Protein AF-A0A243QFE1-F1 (afdb_monomer)

Foldseek 3Di:
DVVQVVQLVLVCVLCVVLQWHWDCPDRQWIWIDHPHDIAIEGRAEDDPPPDDLVVLQVSQVVQQVVCVVVVHQAYEYEYQDPDHDPVSVVVCVVCVQHYDYDYNVNSVVSVVDDDNCCVVTVRD

Solvent-accessible surface area (backbone atoms only — not comparable to full-atom values): 6846 Å² total; per-residue (Å²): 110,68,71,49,52,55,48,43,50,52,52,44,50,53,40,43,76,72,63,28,50,69,43,81,77,48,94,49,30,31,43,33,36,45,99,90,47,76,48,42,36,31,51,44,70,76,59,81,90,79,72,50,57,65,48,49,36,48,54,54,55,50,40,46,52,52,18,56,78,69,72,38,79,18,22,35,35,40,30,66,42,86,70,75,34,72,70,28,48,54,52,42,71,78,36,47,66,30,37,40,79,43,36,34,67,54,48,53,41,52,76,66,68,79,65,70,65,58,72,61,53,77,58,42

Organism: NCBI:txid487165

Secondary structure (DSSP, 8-state):
-HHHHHHHHHHHHHHHHTT-EEEEEETTEEEEEETTEEEEEEEE---SSS--HHHHHHHHHHHHHHHHHTT-S-EEEEE--SS--HHHHHHHHHSTTTEEEE-HHHHHHHHTT---HHHHHTT-

Nearest PDB structures (foldseek):
  8apo-assembly1_Bk  TM=4.597E-01  e=4.494E-02  Polytomella magna
  6wxx-assembly2_C  TM=5.545E-01  e=1.387E-01  Treponema succinifaciens DSM 2489
  4ktw-assembly1_B  TM=3.925E-01  e=2.877E-01  Ceduovirus bIL67
  4s02-assembly1_A-2  TM=4.123E-01  e=6.812E-01  Pyrococcus abyssi GE5
  6ojm-assembly1_B  TM=3.017E-01  e=9.490E-01  Elizabethkingia anophelis NUHP1

pLDDT: mean 80.05, std 13.61, range [42.78, 93.81]

Mean predicted aligned error: 6.74 Å

Structure (mmCIF, N/CA/C/O backbone):
data_AF-A0A243QFE1-F1
#
_entry.id   AF-A0A243QFE1-F1
#
loop_
_atom_site.group_PDB
_atom_site.id
_atom_site.type_symbol
_atom_site.label_atom_id
_atom_site.label_alt_id
_atom_site.label_comp_id
_atom_site.label_asym_id
_atom_site.label_entity_id
_atom_site.label_seq_id
_atom_site.pdbx_PDB_ins_code
_atom_site.Cartn_x
_atom_site.Cartn_y
_atom_site.Cartn_z
_atom_site.occupancy
_atom_site.B_iso_or_equiv
_atom_site.auth_seq_id
_atom_site.auth_comp_id
_atom_site.auth_asym_id
_atom_site.auth_atom_id
_atom_site.pdbx_PDB_model_num
ATOM 1 N N . GLN A 1 1 ? 2.529 12.215 -12.799 1.00 59.44 1 GLN A N 1
ATOM 2 C CA . GLN A 1 1 ? 1.768 12.858 -11.702 1.00 59.44 1 GLN A CA 1
ATOM 3 C C . GLN A 1 1 ? 0.272 12.567 -11.815 1.00 59.44 1 GLN A C 1
ATOM 5 O O . GLN A 1 1 ? -0.264 12.067 -10.839 1.00 59.44 1 GLN A O 1
ATOM 10 N N . ALA A 1 2 ? -0.367 12.753 -12.980 1.00 72.62 2 ALA A N 1
ATOM 11 C CA . ALA A 1 2 ? -1.776 12.376 -13.193 1.00 72.62 2 ALA A CA 1
ATOM 12 C C . ALA A 1 2 ? -2.083 10.897 -12.858 1.00 72.62 2 ALA A C 1
ATOM 14 O O . ALA A 1 2 ? -2.940 10.630 -12.030 1.00 72.62 2 ALA A O 1
ATOM 15 N N . GLU A 1 3 ? -1.294 9.942 -13.366 1.00 80.25 3 GLU A N 1
ATOM 16 C CA . GLU A 1 3 ? -1.528 8.506 -13.098 1.00 80.25 3 GLU A CA 1
ATOM 17 C C . GLU A 1 3 ? -1.375 8.092 -11.621 1.00 80.25 3 GLU A C 1
ATOM 19 O O . GLU A 1 3 ? -1.984 7.122 -11.176 1.00 80.25 3 GLU A O 1
ATOM 24 N N . GLN A 1 4 ? -0.532 8.779 -10.841 1.00 85.19 4 GLN A N 1
ATOM 25 C CA . GLN A 1 4 ? -0.424 8.500 -9.402 1.00 85.19 4 GLN A CA 1
ATOM 26 C C . GLN A 1 4 ? -1.674 8.994 -8.678 1.00 85.19 4 GLN A C 1
ATOM 28 O O . GLN A 1 4 ? -2.187 8.290 -7.821 1.00 85.19 4 GLN A O 1
ATOM 33 N N . HIS A 1 5 ? -2.167 10.174 -9.050 1.00 84.25 5 HIS A N 1
ATOM 34 C CA . HIS A 1 5 ? -3.377 10.741 -8.474 1.00 84.25 5 HIS A CA 1
ATOM 35 C C . HIS A 1 5 ? -4.605 9.867 -8.765 1.00 84.25 5 HIS A C 1
ATOM 37 O O . HIS A 1 5 ? -5.346 9.538 -7.848 1.00 84.25 5 HIS A O 1
ATOM 43 N N . GLU A 1 6 ? -4.756 9.397 -10.007 1.00 84.62 6 GLU A N 1
ATOM 44 C CA . GLU A 1 6 ? -5.820 8.456 -10.385 1.00 84.62 6 GLU A CA 1
ATOM 45 C C . GLU A 1 6 ? -5.736 7.138 -9.602 1.00 84.62 6 GLU A C 1
ATOM 47 O O . GLU A 1 6 ? -6.756 6.584 -9.191 1.00 84.62 6 GLU A O 1
ATOM 52 N N . PHE A 1 7 ? -4.520 6.636 -9.362 1.00 85.31 7 PHE A N 1
ATOM 53 C CA . PHE A 1 7 ? -4.314 5.441 -8.547 1.00 85.31 7 PHE A CA 1
ATOM 54 C C . PHE A 1 7 ? -4.698 5.674 -7.08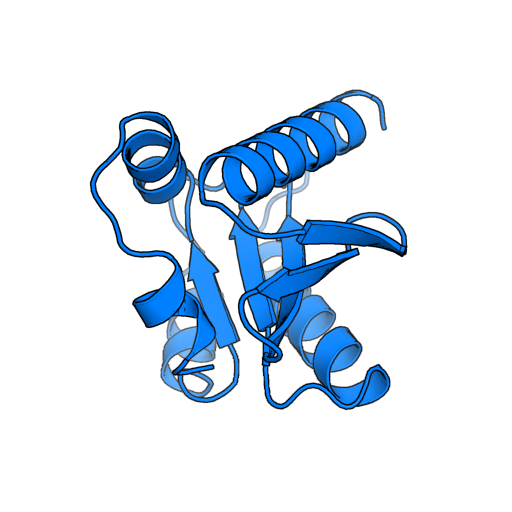0 1.00 85.31 7 PHE A C 1
ATOM 56 O O . PHE A 1 7 ? -5.409 4.851 -6.507 1.00 85.31 7 PHE A O 1
ATOM 63 N N . ASP A 1 8 ? -4.276 6.795 -6.490 1.00 87.31 8 ASP A N 1
ATOM 64 C CA . ASP A 1 8 ? -4.626 7.174 -5.116 1.00 87.31 8 ASP A CA 1
ATOM 65 C C . ASP A 1 8 ? -6.149 7.297 -4.955 1.00 87.31 8 ASP A C 1
ATOM 67 O O . ASP A 1 8 ? -6.718 6.799 -3.981 1.00 87.31 8 ASP A O 1
ATOM 71 N N . ASP A 1 9 ? -6.827 7.893 -5.939 1.00 86.00 9 ASP A N 1
ATOM 72 C CA . ASP A 1 9 ? -8.283 8.016 -5.958 1.00 86.00 9 ASP A CA 1
ATOM 73 C C . ASP A 1 9 ? -8.991 6.669 -6.087 1.00 86.00 9 ASP A C 1
ATOM 75 O O . ASP A 1 9 ? -9.947 6.418 -5.352 1.00 86.00 9 ASP A O 1
ATOM 79 N N . ALA A 1 10 ? -8.513 5.776 -6.956 1.00 83.75 10 ALA A N 1
ATOM 80 C CA . ALA A 1 10 ? -9.071 4.433 -7.085 1.00 83.75 10 ALA A CA 1
ATOM 81 C C . ALA A 1 10 ? -8.933 3.634 -5.777 1.00 83.75 10 ALA A C 1
ATOM 83 O O . ALA A 1 10 ? -9.881 2.977 -5.340 1.00 83.75 10 ALA A O 1
ATOM 84 N N . VAL A 1 11 ? -7.774 3.727 -5.115 1.00 85.81 11 VAL A N 1
ATOM 85 C CA . VAL A 1 11 ? -7.541 3.095 -3.810 1.00 85.81 11 VAL A CA 1
ATOM 86 C C . VAL A 1 11 ? -8.457 3.695 -2.744 1.00 85.81 11 VAL A C 1
ATOM 88 O O . VAL A 1 11 ? -9.120 2.958 -2.013 1.00 85.81 11 VAL A O 1
ATOM 91 N N . ARG A 1 12 ? -8.553 5.027 -2.681 1.00 87.00 12 ARG A N 1
ATOM 92 C CA . ARG A 1 12 ? -9.437 5.736 -1.749 1.00 87.00 12 ARG A CA 1
ATOM 93 C C . ARG A 1 12 ? -10.897 5.332 -1.937 1.00 87.00 12 ARG A C 1
ATOM 95 O O . ARG A 1 12 ? -11.574 5.042 -0.954 1.00 87.00 12 ARG A O 1
ATOM 102 N N . GLN A 1 13 ? -11.373 5.265 -3.178 1.00 84.88 13 GLN A N 1
ATOM 103 C CA . GLN A 1 13 ? -12.727 4.809 -3.484 1.00 84.88 13 GLN A CA 1
ATOM 104 C C . GLN A 1 13 ? -12.936 3.362 -3.032 1.00 84.88 13 GLN A C 1
ATOM 106 O O . GLN A 1 13 ? -13.941 3.083 -2.383 1.00 84.88 13 GLN A O 1
ATOM 111 N N . ALA A 1 14 ? -12.001 2.447 -3.301 1.00 80.19 14 ALA A N 1
ATOM 112 C CA . ALA A 1 14 ? -12.116 1.054 -2.862 1.00 80.19 14 ALA A CA 1
ATOM 113 C C . ALA A 1 14 ? -12.205 0.926 -1.326 1.00 80.19 14 ALA A C 1
ATOM 115 O O . ALA A 1 14 ? -13.028 0.167 -0.806 1.00 80.19 14 ALA A O 1
ATOM 116 N N . LEU A 1 15 ? -11.412 1.716 -0.594 1.00 81.38 15 LEU A N 1
ATOM 117 C CA 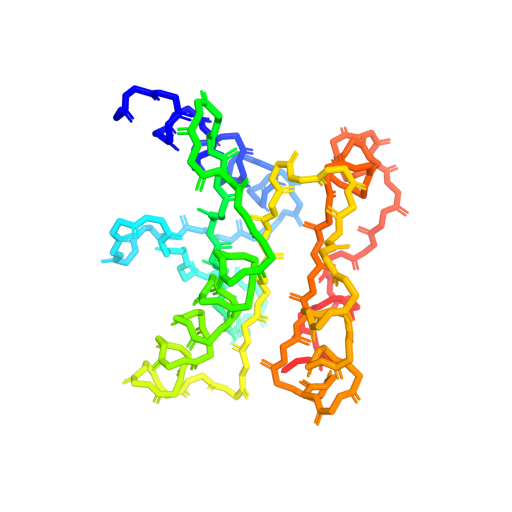. LEU A 1 15 ? -11.456 1.785 0.870 1.00 81.38 15 LEU A CA 1
ATOM 118 C C . LEU A 1 15 ? -12.813 2.302 1.373 1.00 81.38 15 LEU A C 1
ATOM 120 O O . LEU A 1 15 ? -13.414 1.688 2.256 1.00 81.38 15 LEU A O 1
ATOM 124 N N . GLN A 1 16 ? -13.333 3.371 0.766 1.00 84.56 16 GLN A N 1
ATOM 125 C CA . GLN A 1 16 ? -14.639 3.946 1.105 1.00 84.56 16 GLN A CA 1
ATOM 126 C C . GLN A 1 16 ? -15.795 2.977 0.854 1.00 84.56 16 GLN A C 1
ATOM 128 O O . GLN A 1 16 ? -16.639 2.791 1.730 1.00 84.56 16 GLN A O 1
ATOM 133 N N . HIS A 1 17 ? -15.801 2.292 -0.292 1.00 80.25 17 HIS A N 1
ATOM 134 C CA . HIS A 1 17 ? -16.789 1.248 -0.588 1.00 80.25 17 HIS A CA 1
ATOM 135 C C . HIS A 1 17 ? -16.722 0.090 0.417 1.00 80.25 17 HIS A C 1
ATOM 137 O O . HIS A 1 17 ? -17.744 -0.506 0.745 1.00 80.25 17 HIS A O 1
ATOM 143 N N . SER A 1 18 ? -15.536 -0.190 0.959 1.00 74.69 18 SER A N 1
ATOM 144 C CA . SER A 1 18 ? -15.322 -1.216 1.986 1.00 74.69 18 SER A CA 1
ATOM 145 C C . SER A 1 18 ? -15.699 -0.756 3.403 1.00 74.69 18 SER A C 1
ATOM 147 O O . SER A 1 18 ? -15.504 -1.508 4.363 1.00 74.69 18 SER A O 1
ATOM 149 N N . GLY A 1 19 ? -16.234 0.462 3.555 1.00 78.62 19 GLY A N 1
ATOM 150 C CA . GLY A 1 19 ? -16.685 1.031 4.825 1.00 78.62 19 GLY A CA 1
ATOM 151 C C . GLY A 1 19 ? -15.589 1.704 5.654 1.00 78.62 19 GLY A C 1
ATOM 152 O O . GLY A 1 19 ? -15.797 1.932 6.845 1.00 78.62 19 GLY A O 1
ATOM 153 N N . PHE A 1 20 ? -14.430 2.002 5.061 1.00 84.44 20 PHE A N 1
ATOM 154 C CA . PHE A 1 20 ? -13.390 2.809 5.702 1.00 84.44 20 PHE A CA 1
ATOM 155 C C . PHE A 1 20 ? -13.592 4.285 5.379 1.00 84.44 20 PHE A C 1
ATOM 157 O O . PHE A 1 20 ? -13.872 4.660 4.243 1.00 84.44 20 PHE A O 1
ATOM 164 N N . GLN A 1 21 ? -13.382 5.150 6.361 1.00 89.56 21 GLN A N 1
ATOM 165 C CA . GLN A 1 21 ? -13.076 6.542 6.069 1.00 89.56 21 GLN A CA 1
ATOM 166 C C . GLN A 1 21 ? -11.604 6.611 5.664 1.00 89.56 21 GLN A C 1
ATOM 168 O O . GLN A 1 21 ? -10.770 5.969 6.290 1.00 89.56 21 GLN A O 1
ATOM 173 N N . ALA A 1 22 ? -11.286 7.343 4.600 1.00 90.19 22 ALA A N 1
ATOM 174 C CA . ALA A 1 22 ? -9.927 7.466 4.084 1.00 90.19 22 ALA A CA 1
ATOM 175 C C . ALA A 1 22 ? -9.620 8.940 3.810 1.00 90.19 22 ALA A C 1
ATOM 177 O O . ALA A 1 22 ? -10.306 9.580 3.007 1.00 90.19 22 ALA A O 1
ATOM 178 N N . ILE A 1 23 ? -8.602 9.468 4.488 1.00 91.81 23 ILE A N 1
ATOM 179 C CA . ILE A 1 23 ? -8.175 10.866 4.420 1.00 91.81 23 ILE A CA 1
ATOM 180 C C . ILE A 1 23 ? -6.745 10.903 3.887 1.00 91.81 23 ILE A C 1
ATOM 182 O O . ILE A 1 23 ? -5.868 10.192 4.370 1.00 91.81 23 ILE A O 1
ATOM 186 N N . LEU A 1 24 ? -6.504 11.744 2.884 1.00 90.44 24 LEU A N 1
ATOM 187 C CA . LEU A 1 24 ? -5.163 11.970 2.357 1.00 90.44 24 LEU A CA 1
ATOM 188 C C . LEU A 1 24 ? -4.346 12.779 3.375 1.00 90.44 24 LEU A C 1
ATOM 190 O O . LEU A 1 24 ? -4.671 13.934 3.644 1.00 90.44 24 LEU A O 1
ATOM 194 N N . ARG A 1 25 ? -3.307 12.159 3.941 1.00 87.75 25 ARG A N 1
ATOM 195 C CA . ARG A 1 25 ? -2.359 12.779 4.885 1.00 87.75 25 ARG A CA 1
ATOM 196 C C . ARG A 1 25 ? -1.249 13.508 4.144 1.00 87.75 25 ARG A C 1
ATOM 198 O O . ARG A 1 25 ? -0.963 14.671 4.401 1.00 87.75 25 ARG A O 1
ATOM 205 N N . GLU A 1 26 ? -0.637 12.785 3.219 1.00 86.31 26 GLU A N 1
ATOM 206 C CA . GLU A 1 26 ? 0.517 13.190 2.428 1.00 86.31 26 GLU A CA 1
ATOM 207 C C . GLU A 1 26 ? 0.360 12.617 1.017 1.00 86.31 26 GLU A C 1
ATOM 209 O O . GLU A 1 26 ? -0.470 11.725 0.806 1.00 86.31 26 GLU A O 1
ATOM 214 N N . PRO A 1 27 ? 1.143 13.076 0.026 1.00 86.94 27 PRO A N 1
ATOM 215 C CA . PRO A 1 27 ? 1.139 12.450 -1.287 1.00 86.94 27 PRO A CA 1
ATOM 216 C C . PRO A 1 27 ? 1.327 10.933 -1.164 1.00 86.94 27 PRO A C 1
ATOM 218 O O . PRO A 1 27 ? 2.329 10.478 -0.614 1.00 86.94 27 PRO A O 1
ATOM 221 N N . ARG A 1 28 ? 0.389 10.156 -1.725 1.00 89.69 28 ARG A N 1
ATOM 222 C CA . ARG A 1 28 ? 0.371 8.680 -1.705 1.00 89.69 28 ARG A CA 1
ATOM 223 C C . ARG A 1 28 ? 0.086 8.040 -0.339 1.00 89.69 28 ARG A C 1
ATOM 225 O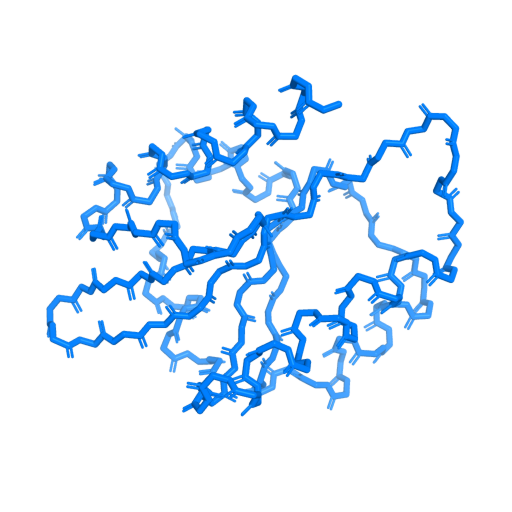 O . ARG A 1 28 ? 0.111 6.816 -0.252 1.00 89.69 28 ARG A O 1
ATOM 232 N N . VAL A 1 29 ? -0.174 8.812 0.715 1.00 92.88 29 VAL A N 1
ATOM 233 C CA . VAL A 1 29 ? -0.412 8.291 2.070 1.00 92.88 29 VAL A CA 1
ATOM 234 C C . VAL A 1 29 ? -1.842 8.589 2.492 1.00 92.88 29 VAL A C 1
ATOM 236 O O . VAL A 1 29 ? -2.235 9.749 2.634 1.00 92.88 29 VAL A O 1
ATOM 239 N N . LEU A 1 30 ? -2.613 7.533 2.725 1.00 92.50 30 LEU A N 1
ATOM 240 C CA . LEU A 1 30 ? -3.966 7.623 3.252 1.00 92.50 30 LEU A CA 1
ATOM 241 C C . LEU A 1 30 ? -3.961 7.169 4.711 1.00 92.50 30 LEU A C 1
ATOM 243 O O . LEU A 1 30 ? -3.530 6.060 5.020 1.00 92.50 30 LEU A O 1
ATOM 247 N N . GLU A 1 31 ? -4.478 8.010 5.596 1.00 92.69 31 GLU A N 1
ATOM 248 C CA . GLU A 1 31 ? -4.922 7.563 6.911 1.00 92.69 31 GLU A CA 1
ATOM 249 C C . GLU A 1 31 ? -6.332 7.006 6.757 1.00 92.69 31 GLU A C 1
ATOM 251 O O . GLU A 1 31 ? -7.217 7.662 6.197 1.00 92.69 31 GLU A O 1
ATOM 256 N N . VAL A 1 32 ? -6.531 5.779 7.221 1.00 89.94 32 VAL A N 1
ATOM 257 C CA . VAL A 1 32 ? -7.823 5.107 7.165 1.00 89.94 32 VAL A CA 1
ATOM 258 C C . VAL A 1 32 ? -8.358 4.893 8.563 1.00 89.94 32 VAL A C 1
ATOM 260 O O . VAL A 1 32 ? -7.598 4.619 9.488 1.00 89.94 32 VAL A O 1
ATOM 263 N N . SER A 1 33 ? -9.671 4.985 8.720 1.00 88.00 33 SER A N 1
ATOM 264 C CA . SER A 1 33 ? -10.333 4.662 9.973 1.00 88.00 33 SER A CA 1
ATOM 265 C C . SER A 1 33 ? -11.618 3.881 9.748 1.00 88.00 33 SER A C 1
ATOM 267 O O . SER A 1 33 ? -12.332 4.064 8.756 1.00 88.00 33 SER A O 1
ATOM 269 N N . ARG A 1 34 ? -11.916 2.966 10.667 1.00 81.75 34 ARG A N 1
ATOM 270 C CA . ARG A 1 34 ? -13.165 2.202 10.680 1.00 81.75 34 ARG A CA 1
ATOM 271 C C . ARG A 1 34 ? -13.446 1.727 12.091 1.00 81.75 34 ARG A C 1
ATOM 273 O O . ARG A 1 34 ? -12.571 1.183 12.746 1.00 81.75 34 ARG A O 1
ATOM 280 N N . SER A 1 35 ? -14.680 1.914 12.552 1.00 82.81 35 SER A N 1
ATOM 281 C CA . SER A 1 35 ? -15.128 1.399 13.855 1.00 82.81 35 SER A CA 1
ATOM 282 C C . SER A 1 35 ? -14.244 1.814 15.048 1.00 82.81 35 SER A C 1
ATOM 284 O O . SER A 1 35 ? -14.170 1.086 16.031 1.00 82.81 35 SER A O 1
ATOM 286 N N . GLY A 1 36 ? -13.598 2.985 14.975 1.00 79.62 36 GLY A N 1
ATOM 287 C CA . GLY A 1 36 ? -12.721 3.514 16.028 1.00 79.62 36 GLY A CA 1
ATOM 288 C C . GLY A 1 36 ? -11.248 3.107 15.917 1.00 79.62 36 GLY A C 1
ATOM 289 O O . GLY A 1 36 ? -10.431 3.644 16.656 1.00 79.62 36 GLY A O 1
ATOM 290 N N . GLU A 1 37 ? -10.897 2.222 14.984 1.00 81.06 37 GLU A N 1
ATOM 291 C CA . GLU A 1 37 ? -9.512 1.852 14.684 1.00 81.06 37 GLU A CA 1
ATOM 292 C C . GLU A 1 37 ? -8.968 2.733 13.556 1.00 81.06 37 GLU A C 1
ATOM 294 O O . GLU A 1 37 ? -9.703 3.072 12.621 1.00 81.06 37 GLU A O 1
ATOM 299 N N . THR A 1 38 ? -7.688 3.100 13.639 1.00 86.81 38 THR A N 1
ATOM 300 C CA . THR A 1 38 ? -6.969 3.858 12.610 1.00 86.81 38 THR A CA 1
ATOM 301 C C . THR A 1 38 ? -5.805 3.044 12.057 1.00 86.81 38 THR A C 1
ATOM 303 O O . THR A 1 38 ? -5.221 2.213 12.748 1.00 86.81 38 THR A O 1
ATOM 306 N N . GLY A 1 39 ? -5.464 3.279 10.795 1.00 88.38 39 GLY A N 1
ATOM 307 C CA . GLY A 1 39 ? -4.355 2.616 10.122 1.00 88.38 39 GLY A CA 1
ATOM 308 C C . GLY A 1 39 ? -3.789 3.466 8.996 1.00 88.38 39 GLY A C 1
ATOM 309 O O . GLY A 1 39 ? -4.376 4.477 8.600 1.00 88.38 39 GLY A O 1
ATOM 310 N N . LEU A 1 40 ? -2.646 3.037 8.466 1.00 92.06 40 LEU A N 1
ATOM 311 C CA . LEU A 1 40 ? -1.951 3.735 7.392 1.00 92.06 40 LEU A CA 1
ATOM 312 C C . LEU A 1 40 ? -1.934 2.900 6.113 1.00 92.06 40 LEU A C 1
ATOM 314 O O . LEU A 1 40 ? -1.627 1.707 6.132 1.00 92.06 40 LEU A O 1
ATOM 318 N N . VAL A 1 41 ? -2.219 3.550 4.987 1.00 91.69 41 VAL A N 1
ATOM 319 C CA . VAL A 1 41 ? -2.155 2.953 3.652 1.00 91.69 41 VAL A CA 1
ATOM 320 C C . VAL A 1 41 ? -1.202 3.755 2.772 1.00 91.69 41 VAL A C 1
ATOM 322 O O . VAL A 1 41 ? -1.363 4.964 2.603 1.00 91.69 41 VAL A O 1
ATOM 325 N N . PHE A 1 42 ? -0.228 3.077 2.165 1.00 93.81 42 PHE A N 1
ATOM 326 C CA . PHE A 1 42 ? 0.722 3.667 1.223 1.00 93.81 42 PHE A CA 1
ATOM 327 C C . PHE A 1 42 ? 0.427 3.227 -0.217 1.00 93.81 42 PHE A C 1
ATOM 329 O O . PHE A 1 42 ? 0.513 2.045 -0.552 1.00 93.81 42 PHE A O 1
ATOM 336 N N . CYS A 1 43 ? 0.118 4.182 -1.093 1.00 91.50 43 CYS A N 1
ATOM 337 C CA . CYS A 1 43 ? -0.299 3.967 -2.478 1.00 91.50 43 CYS A CA 1
ATOM 338 C C . CYS A 1 43 ? 0.899 4.002 -3.446 1.00 91.50 43 CYS A C 1
ATOM 340 O O . CYS A 1 43 ? 1.307 5.033 -3.992 1.00 91.50 43 CYS A O 1
ATOM 342 N N . ALA A 1 44 ? 1.469 2.835 -3.717 1.00 90.31 44 ALA A N 1
ATOM 343 C CA . ALA A 1 44 ? 2.635 2.660 -4.569 1.00 90.31 44 ALA A CA 1
ATOM 344 C C . ALA A 1 44 ? 2.269 2.362 -6.038 1.00 90.31 44 ALA A C 1
ATOM 346 O O . ALA A 1 44 ? 2.370 1.216 -6.491 1.00 90.31 44 ALA A O 1
ATOM 347 N N . ASN A 1 45 ? 1.914 3.395 -6.815 1.00 87.62 45 ASN A N 1
ATOM 348 C CA . ASN A 1 45 ? 1.900 3.297 -8.281 1.00 87.62 45 ASN A CA 1
ATOM 349 C C . ASN A 1 45 ? 3.343 3.368 -8.816 1.00 87.62 45 ASN A C 1
ATOM 351 O O . ASN A 1 45 ? 3.955 4.436 -8.885 1.00 87.62 45 ASN A O 1
ATOM 355 N N . VAL A 1 46 ? 3.927 2.216 -9.132 1.00 83.00 46 VAL A N 1
ATOM 356 C CA . VAL A 1 46 ? 5.287 2.094 -9.663 1.00 83.00 46 VAL A CA 1
ATOM 357 C C . VAL A 1 46 ? 5.226 2.122 -11.191 1.00 83.00 46 VAL A C 1
ATOM 359 O O . VAL A 1 46 ? 4.670 1.216 -11.817 1.00 83.00 46 VAL A O 1
ATOM 362 N N . GLN A 1 47 ? 5.795 3.166 -11.795 1.00 78.38 47 GLN A N 1
ATOM 363 C CA . GLN A 1 47 ? 5.816 3.360 -13.248 1.00 78.38 47 GLN A CA 1
ATOM 364 C C . GLN A 1 47 ? 7.043 2.720 -13.918 1.00 78.38 47 GLN A C 1
ATOM 366 O O . GLN A 1 47 ? 8.077 2.477 -13.291 1.00 78.38 47 GLN A O 1
ATOM 371 N N . ARG A 1 48 ? 6.929 2.461 -15.227 1.00 71.38 48 ARG A N 1
ATOM 372 C CA . ARG A 1 48 ? 8.059 2.154 -16.120 1.00 71.38 48 ARG A CA 1
ATOM 373 C C . ARG A 1 48 ? 8.217 3.290 -17.145 1.00 71.38 48 ARG A C 1
ATOM 375 O O . ARG A 1 48 ? 7.190 3.803 -17.580 1.00 71.38 48 ARG A O 1
ATOM 382 N N . PRO A 1 49 ? 9.444 3.623 -17.596 1.00 56.22 49 PRO A N 1
ATOM 383 C CA . PRO A 1 49 ? 10.739 3.064 -17.185 1.00 56.22 49 PRO A CA 1
ATOM 384 C C . PRO A 1 49 ? 11.173 3.584 -15.801 1.00 56.22 49 PRO A C 1
ATOM 386 O O . PRO A 1 49 ? 10.841 4.704 -15.436 1.00 56.22 49 PRO A O 1
ATOM 389 N N . GLY A 1 50 ? 11.886 2.768 -15.014 1.00 63.59 50 GLY A N 1
ATOM 390 C CA . GLY A 1 50 ? 12.341 3.153 -13.663 1.00 63.59 50 GLY A CA 1
ATOM 391 C C . GLY A 1 50 ? 12.075 2.130 -12.557 1.00 63.59 50 GLY A C 1
ATOM 392 O O . GLY A 1 50 ? 12.489 2.334 -11.421 1.00 63.59 50 GLY A O 1
ATOM 393 N N . ARG A 1 51 ? 11.415 1.012 -12.877 1.00 77.31 51 ARG A N 1
ATOM 394 C CA . ARG A 1 51 ? 11.310 -0.125 -11.963 1.00 77.31 51 ARG A CA 1
ATOM 395 C C . ARG A 1 51 ? 12.553 -1.008 -12.061 1.00 77.31 51 ARG A C 1
ATOM 397 O O . ARG A 1 51 ? 12.773 -1.638 -13.093 1.00 77.31 51 ARG A O 1
ATOM 404 N N . ASP A 1 52 ? 13.269 -1.120 -10.954 1.00 80.94 52 ASP A N 1
ATOM 405 C CA . ASP A 1 52 ? 14.304 -2.120 -10.697 1.00 80.94 52 ASP A CA 1
ATOM 406 C C . ASP A 1 52 ? 14.060 -2.806 -9.339 1.00 80.94 52 ASP A C 1
ATOM 408 O O . ASP A 1 52 ? 13.124 -2.467 -8.608 1.00 80.94 52 ASP A O 1
ATOM 412 N N . GLU A 1 53 ? 14.884 -3.798 -8.995 1.00 80.94 53 GLU A N 1
ATOM 413 C CA . GLU A 1 53 ? 14.728 -4.528 -7.732 1.00 80.94 53 GLU A CA 1
ATOM 414 C C . GLU A 1 53 ? 14.882 -3.623 -6.503 1.00 80.94 53 GLU A C 1
ATOM 416 O O . GLU A 1 53 ? 14.182 -3.823 -5.507 1.00 80.94 53 GLU A O 1
ATOM 421 N N . ALA A 1 54 ? 15.755 -2.614 -6.590 1.00 84.19 54 ALA A N 1
ATOM 422 C CA . ALA A 1 54 ? 16.007 -1.649 -5.526 1.00 84.19 54 ALA A CA 1
ATOM 423 C C . ALA A 1 54 ? 14.807 -0.719 -5.293 1.00 84.19 54 ALA A C 1
ATOM 425 O O . ALA A 1 54 ? 14.548 -0.303 -4.165 1.00 84.19 54 ALA A O 1
ATOM 426 N N . THR A 1 55 ? 14.051 -0.408 -6.343 1.00 85.31 55 THR A N 1
ATOM 427 C CA . THR A 1 55 ? 12.847 0.421 -6.280 1.00 85.31 55 THR A CA 1
ATOM 428 C C . THR A 1 55 ? 11.741 -0.272 -5.502 1.00 85.31 55 THR A C 1
ATOM 430 O O . THR A 1 55 ? 11.114 0.375 -4.664 1.00 85.31 55 THR A O 1
ATOM 433 N N . ASP A 1 56 ? 11.544 -1.574 -5.716 1.00 86.62 56 ASP A N 1
ATOM 434 C CA . ASP A 1 56 ? 10.549 -2.352 -4.976 1.00 86.62 56 ASP A CA 1
ATOM 435 C C . ASP A 1 56 ? 10.878 -2.345 -3.466 1.00 86.62 56 ASP A C 1
ATOM 437 O O . ASP A 1 56 ? 10.008 -2.053 -2.651 1.00 86.62 56 ASP A O 1
ATOM 441 N N . VAL A 1 57 ? 12.146 -2.556 -3.081 1.00 89.25 57 VAL A N 1
ATOM 442 C CA . VAL A 1 57 ? 12.582 -2.500 -1.667 1.00 89.25 57 VAL A CA 1
ATOM 443 C C . VAL A 1 57 ? 12.440 -1.091 -1.088 1.00 89.25 57 VAL A C 1
ATOM 445 O O . VAL A 1 57 ? 11.947 -0.916 0.025 1.00 89.25 57 VAL A O 1
ATOM 448 N N . ARG A 1 58 ? 12.842 -0.064 -1.846 1.00 90.12 58 ARG A N 1
ATOM 449 C CA . ARG A 1 58 ? 12.755 1.337 -1.414 1.00 90.12 58 ARG A CA 1
ATOM 450 C C . ARG A 1 58 ? 11.314 1.750 -1.132 1.00 90.12 58 ARG A C 1
ATOM 452 O O . ARG A 1 58 ? 11.085 2.447 -0.154 1.00 90.12 58 ARG A O 1
ATOM 459 N N . VAL A 1 59 ? 10.356 1.302 -1.944 1.00 90.19 59 VAL A N 1
ATOM 460 C CA . VAL A 1 59 ? 8.923 1.534 -1.709 1.00 90.19 59 VAL A CA 1
ATOM 461 C C . VAL A 1 59 ? 8.492 0.994 -0.344 1.00 90.19 59 VAL A C 1
ATOM 463 O O . VAL A 1 59 ? 7.847 1.720 0.410 1.00 90.19 59 VAL A O 1
ATOM 466 N N . LEU A 1 60 ? 8.882 -0.238 -0.008 1.00 91.56 60 LEU A N 1
ATOM 467 C CA . LEU A 1 60 ? 8.526 -0.860 1.271 1.00 91.56 60 LEU A CA 1
ATOM 468 C C . LEU A 1 60 ? 9.172 -0.129 2.455 1.00 91.56 60 LEU A C 1
ATOM 470 O O . LEU A 1 60 ? 8.488 0.210 3.416 1.00 91.56 60 LEU A O 1
ATOM 474 N N . LEU A 1 61 ? 10.463 0.198 2.353 1.00 92.56 61 LEU A N 1
ATOM 475 C CA . LEU A 1 61 ? 11.177 0.959 3.384 1.00 92.56 61 LEU A CA 1
ATOM 476 C C . LEU A 1 61 ? 10.584 2.354 3.599 1.00 92.56 61 LEU A C 1
ATOM 478 O O . LEU A 1 61 ? 10.490 2.816 4.733 1.00 92.56 61 LEU A O 1
ATOM 482 N N . THR A 1 62 ? 10.194 3.040 2.523 1.00 92.94 62 THR A N 1
ATOM 483 C CA . THR A 1 62 ? 9.535 4.345 2.621 1.00 92.94 62 THR A CA 1
ATOM 484 C C . THR A 1 62 ? 8.200 4.227 3.345 1.00 92.94 62 THR A C 1
ATOM 486 O O . THR A 1 62 ? 7.948 5.022 4.244 1.00 92.94 62 THR A O 1
ATOM 489 N N . ALA A 1 63 ? 7.376 3.236 2.999 1.00 92.06 63 ALA A N 1
ATOM 490 C CA . ALA A 1 63 ? 6.098 3.025 3.668 1.00 92.06 63 ALA A CA 1
ATOM 491 C C . ALA A 1 63 ? 6.284 2.765 5.170 1.00 92.06 63 ALA A C 1
ATOM 493 O O . ALA A 1 63 ? 5.607 3.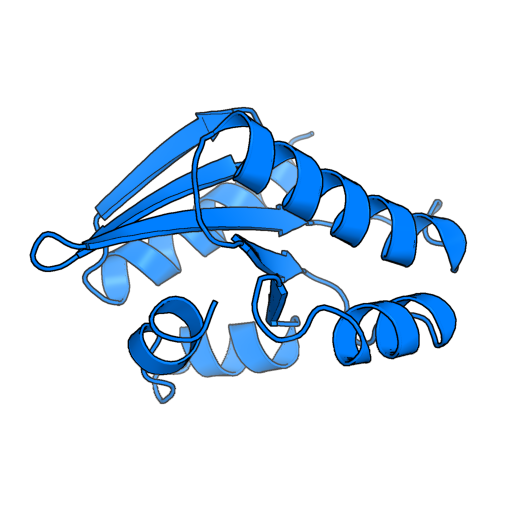393 5.981 1.00 92.06 63 ALA A O 1
ATOM 494 N N . LEU A 1 64 ? 7.236 1.899 5.538 1.00 91.69 64 LEU A N 1
ATOM 495 C CA . LEU A 1 64 ? 7.515 1.572 6.938 1.00 91.69 64 LEU A CA 1
ATOM 496 C C . LEU A 1 64 ? 7.945 2.811 7.736 1.00 91.69 64 LEU A C 1
ATOM 498 O O . LEU A 1 64 ? 7.395 3.089 8.795 1.00 91.69 64 LEU A O 1
ATOM 502 N N . ARG A 1 65 ? 8.865 3.613 7.188 1.00 92.56 65 ARG A N 1
ATOM 503 C CA . ARG A 1 65 ? 9.326 4.853 7.835 1.00 92.56 65 ARG A CA 1
ATOM 504 C C . ARG A 1 65 ? 8.206 5.871 8.034 1.00 92.56 65 ARG A C 1
ATOM 506 O O . ARG A 1 65 ? 8.210 6.588 9.028 1.00 92.56 65 ARG A O 1
ATOM 513 N N . LEU A 1 66 ? 7.269 5.959 7.088 1.00 91.69 66 LEU A N 1
ATOM 514 C CA . LEU A 1 66 ? 6.105 6.841 7.208 1.00 91.69 66 LEU A CA 1
ATOM 515 C C . LEU A 1 66 ? 5.151 6.356 8.307 1.00 91.69 66 LEU A C 1
ATOM 517 O O . LEU A 1 66 ? 4.625 7.176 9.054 1.00 91.69 66 LEU A O 1
ATOM 521 N N . ALA A 1 67 ? 4.977 5.038 8.445 1.00 89.12 67 ALA A N 1
ATOM 522 C CA . ALA A 1 67 ? 4.215 4.440 9.540 1.00 89.12 67 ALA A CA 1
ATOM 523 C C . ALA A 1 67 ? 4.823 4.787 10.901 1.00 89.12 67 ALA A C 1
ATOM 525 O O . ALA A 1 67 ? 4.139 5.344 11.758 1.00 89.12 67 ALA A O 1
ATOM 526 N N . GLU A 1 68 ? 6.128 4.549 11.052 1.00 90.38 68 GLU A N 1
ATOM 527 C CA . GLU A 1 68 ? 6.880 4.836 12.276 1.00 90.38 68 GLU A CA 1
ATOM 528 C C . GLU A 1 68 ? 6.820 6.324 12.642 1.00 90.38 68 GLU A C 1
ATOM 530 O O . GLU A 1 68 ? 6.518 6.673 13.783 1.00 90.38 68 GLU A O 1
ATOM 535 N N . ALA A 1 69 ? 7.047 7.216 11.671 1.00 90.31 69 ALA A N 1
ATOM 536 C CA . ALA A 1 69 ? 6.985 8.661 11.886 1.00 90.31 69 ALA A CA 1
ATOM 537 C C . ALA A 1 69 ? 5.572 9.144 12.257 1.00 90.31 69 ALA A C 1
ATOM 539 O O . ALA A 1 69 ? 5.425 10.100 13.018 1.00 90.31 69 ALA A O 1
ATOM 540 N N . GLY A 1 70 ? 4.538 8.481 11.732 1.00 86.12 70 GLY A N 1
ATOM 541 C CA . GLY A 1 70 ? 3.138 8.750 12.050 1.00 86.12 70 GLY A CA 1
ATOM 542 C C . GLY A 1 70 ? 2.646 8.107 13.350 1.00 86.12 70 GLY A C 1
ATOM 543 O O . GLY A 1 70 ? 1.512 8.368 13.743 1.00 86.12 70 GLY A O 1
ATOM 544 N N . GLY A 1 71 ? 3.466 7.286 14.018 1.00 87.75 71 GLY A N 1
ATOM 545 C CA . GLY A 1 71 ? 3.081 6.558 15.230 1.00 87.75 71 GLY A CA 1
ATOM 546 C C . GLY A 1 71 ? 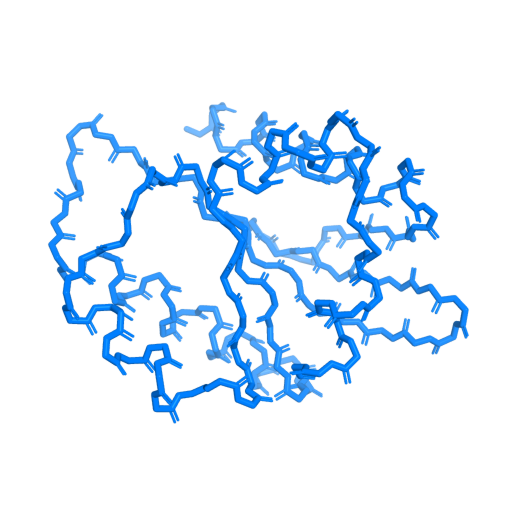2.130 5.382 14.980 1.00 87.75 71 GLY A C 1
ATOM 547 O O . GLY A 1 71 ? 1.408 4.983 15.893 1.00 87.75 71 GLY A O 1
ATOM 548 N N . PHE A 1 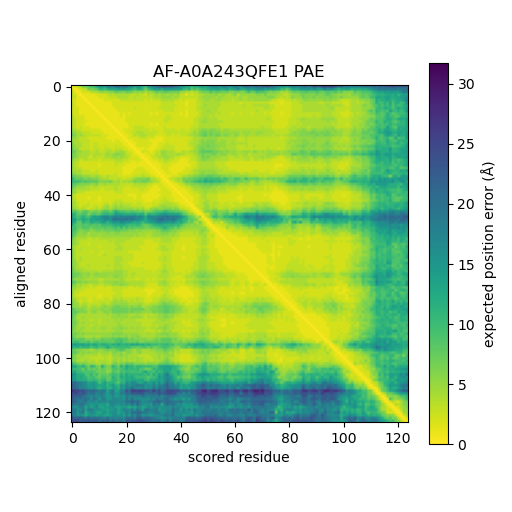72 ? 2.108 4.838 13.762 1.00 86.56 72 PHE A N 1
ATOM 549 C CA . PHE A 1 72 ? 1.323 3.655 13.418 1.00 86.56 72 PHE A CA 1
ATOM 550 C C . PHE A 1 72 ? 2.147 2.379 13.654 1.00 86.56 72 PHE A C 1
ATOM 552 O O . PHE A 1 72 ? 3.339 2.368 13.342 1.00 86.56 72 PHE A O 1
ATOM 559 N N . PRO A 1 73 ? 1.536 1.294 14.169 1.00 84.50 73 PRO A N 1
ATOM 560 C CA . PRO A 1 73 ? 2.232 0.021 14.394 1.00 84.50 73 PRO A CA 1
ATOM 561 C C . PRO A 1 73 ? 2.715 -0.630 13.088 1.00 84.50 73 PRO A C 1
ATOM 563 O O . PRO A 1 73 ? 3.722 -1.340 13.091 1.00 84.50 73 PRO A O 1
ATOM 566 N N . GLY A 1 74 ? 2.056 -0.301 11.974 1.00 88.31 74 GLY A N 1
ATOM 567 C CA . GLY A 1 74 ? 2.443 -0.743 10.650 1.00 88.31 74 GLY A CA 1
ATOM 568 C C . GLY A 1 74 ? 1.700 -0.042 9.522 1.00 88.31 74 GLY A C 1
ATOM 569 O O . GLY A 1 74 ? 1.002 0.959 9.712 1.00 88.31 74 GLY A O 1
ATOM 570 N N . VAL A 1 75 ? 1.896 -0.559 8.310 1.00 91.19 75 VAL A N 1
ATOM 571 C CA . VAL A 1 75 ? 1.377 0.022 7.070 1.00 91.19 75 VAL A CA 1
ATOM 572 C C . VAL A 1 75 ? 0.931 -1.036 6.075 1.00 91.19 75 VAL A C 1
ATOM 574 O O . VAL A 1 75 ? 1.603 -2.040 5.823 1.00 91.19 75 VAL A O 1
ATOM 577 N N . LEU A 1 76 ? -0.196 -0.748 5.434 1.00 90.62 76 LEU A N 1
ATOM 578 C CA . LEU A 1 76 ? -0.663 -1.471 4.269 1.00 90.62 76 LEU A CA 1
ATOM 579 C C . LEU A 1 76 ? -0.133 -0.798 2.999 1.00 90.62 76 LEU A C 1
ATOM 581 O O . LEU A 1 76 ? -0.567 0.286 2.614 1.00 90.62 76 LEU A O 1
ATOM 585 N N . VAL A 1 77 ? 0.789 -1.449 2.307 1.00 91.12 77 VAL A N 1
ATOM 586 C CA . VAL A 1 77 ? 1.260 -1.016 0.994 1.00 91.12 77 VAL A CA 1
ATOM 587 C C . VAL A 1 77 ? 0.311 -1.545 -0.070 1.00 91.12 77 VAL A C 1
ATOM 589 O O . VAL A 1 77 ? 0.129 -2.749 -0.209 1.00 91.12 77 VAL A O 1
ATOM 592 N N . ILE A 1 78 ? -0.258 -0.651 -0.867 1.00 90.00 78 ILE A N 1
ATOM 593 C CA . ILE A 1 78 ? -1.095 -0.994 -2.012 1.00 90.00 78 ILE A CA 1
ATOM 594 C C . ILE A 1 78 ? -0.340 -0.641 -3.283 1.00 90.00 78 ILE A C 1
ATOM 596 O O . ILE A 1 78 ? 0.014 0.517 -3.495 1.00 90.00 78 ILE A O 1
ATOM 600 N N . SER A 1 79 ? -0.089 -1.625 -4.145 1.00 88.38 79 SER A N 1
ATOM 601 C CA . SER A 1 79 ? 0.744 -1.422 -5.328 1.00 88.38 79 SER A CA 1
ATOM 602 C C . SER A 1 79 ? 0.120 -1.927 -6.623 1.00 88.38 79 SER A C 1
ATOM 604 O O . SER A 1 79 ? -0.506 -2.984 -6.679 1.00 88.38 79 SER A O 1
ATOM 606 N N . ASN A 1 80 ? 0.373 -1.192 -7.709 1.00 84.19 80 ASN A N 1
ATOM 607 C CA . ASN A 1 80 ? 0.030 -1.592 -9.077 1.00 84.19 80 ASN A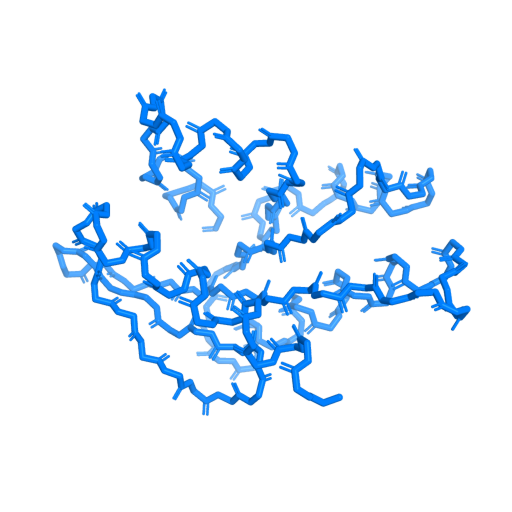 CA 1
ATOM 608 C C . ASN A 1 80 ? 0.928 -2.728 -9.621 1.00 84.19 80 ASN A C 1
ATOM 610 O O . ASN A 1 80 ? 0.729 -3.189 -10.752 1.00 84.19 80 ASN A O 1
ATOM 614 N N . LEU A 1 81 ? 1.930 -3.165 -8.853 1.00 81.56 81 LEU A N 1
ATOM 615 C CA . LEU A 1 81 ? 2.845 -4.225 -9.242 1.00 81.56 81 LEU A CA 1
ATOM 616 C C . LEU A 1 81 ? 2.127 -5.575 -9.352 1.00 81.56 81 LEU A C 1
ATOM 618 O O . LEU A 1 81 ? 1.302 -5.946 -8.521 1.00 81.56 81 LEU A O 1
ATOM 622 N N . LYS A 1 82 ? 2.486 -6.326 -10.398 1.00 75.75 82 LYS A N 1
ATOM 623 C CA . LYS A 1 82 ? 2.040 -7.710 -10.624 1.00 75.75 82 LYS A CA 1
ATOM 624 C C . LYS A 1 82 ? 2.772 -8.705 -9.712 1.00 75.75 82 LYS A C 1
ATOM 626 O O . LYS A 1 82 ? 2.152 -9.648 -9.250 1.00 75.75 82 LYS A O 1
ATOM 631 N N . TYR A 1 83 ? 4.061 -8.471 -9.473 1.00 81.19 83 TYR A N 1
ATOM 632 C CA . TYR A 1 83 ? 4.920 -9.211 -8.545 1.00 81.19 83 TYR A CA 1
ATOM 633 C C . TYR A 1 83 ? 5.949 -8.241 -7.972 1.00 81.19 83 TYR A C 1
ATOM 635 O O . TYR A 1 83 ? 6.336 -7.307 -8.683 1.00 81.19 83 TYR A O 1
ATOM 643 N N . VAL A 1 84 ? 6.442 -8.492 -6.762 1.00 85.50 84 VAL A N 1
ATOM 644 C CA . VAL A 1 84 ? 7.624 -7.813 -6.203 1.00 85.50 84 VAL A CA 1
ATOM 645 C C . VAL A 1 84 ? 8.917 -8.528 -6.575 1.00 85.50 84 VAL A C 1
ATOM 647 O O . VAL A 1 84 ? 8.912 -9.717 -6.896 1.00 85.50 84 VAL A O 1
ATOM 650 N N . SER A 1 85 ? 10.029 -7.797 -6.542 1.00 88.50 85 SER A N 1
ATOM 651 C CA . SER A 1 85 ? 11.369 -8.366 -6.657 1.00 88.50 85 SER A CA 1
ATOM 652 C C . SER A 1 85 ? 11.662 -9.364 -5.529 1.00 88.50 85 SER A C 1
ATOM 654 O O . SER A 1 85 ? 11.089 -9.297 -4.439 1.00 88.50 85 SER A O 1
ATOM 656 N N . ARG A 1 86 ? 12.594 -10.295 -5.768 1.00 89.00 86 ARG A N 1
ATOM 657 C CA . ARG A 1 86 ? 13.006 -11.286 -4.761 1.00 89.00 86 ARG A CA 1
ATOM 658 C C . ARG A 1 86 ? 13.582 -10.643 -3.487 1.00 89.00 86 ARG A C 1
ATOM 660 O O . ARG A 1 86 ? 13.239 -11.122 -2.408 1.00 89.00 86 ARG A O 1
ATOM 667 N N . PRO A 1 87 ? 14.406 -9.576 -3.559 1.00 89.88 87 PRO A N 1
ATOM 668 C CA . PRO A 1 87 ? 14.845 -8.862 -2.360 1.00 89.88 87 PRO A CA 1
ATOM 669 C C . PRO A 1 87 ? 13.687 -8.227 -1.580 1.00 89.88 87 PRO A C 1
ATOM 671 O O . PRO A 1 87 ? 13.644 -8.349 -0.361 1.00 89.88 87 PRO A O 1
ATOM 674 N N . ALA A 1 88 ? 12.720 -7.611 -2.268 1.00 89.31 88 ALA A N 1
ATOM 675 C CA . ALA A 1 88 ? 11.544 -7.026 -1.624 1.00 89.31 88 ALA A CA 1
ATOM 676 C C . ALA A 1 88 ? 10.655 -8.094 -0.971 1.00 89.31 88 ALA A C 1
ATOM 678 O O . ALA A 1 88 ? 10.128 -7.873 0.111 1.00 89.31 88 ALA A O 1
ATOM 679 N N . TYR A 1 89 ? 10.538 -9.270 -1.591 1.00 89.19 89 TYR A N 1
ATOM 680 C CA . TYR A 1 89 ? 9.838 -10.407 -0.999 1.00 89.19 89 TYR A CA 1
ATOM 681 C C . TYR A 1 89 ? 10.500 -10.893 0.300 1.00 89.19 89 TYR A C 1
ATOM 683 O O . TYR A 1 89 ? 9.811 -11.061 1.297 1.00 89.19 89 TYR A O 1
ATOM 691 N N . ARG A 1 90 ? 11.832 -11.045 0.331 1.00 89.00 90 ARG A N 1
ATOM 692 C CA . ARG A 1 90 ? 12.543 -11.404 1.575 1.00 89.00 90 ARG A CA 1
ATOM 693 C C . ARG A 1 90 ? 12.357 -10.357 2.669 1.00 89.00 90 ARG A C 1
ATOM 695 O O . ARG A 1 90 ? 12.105 -10.704 3.812 1.00 89.00 90 ARG A O 1
ATOM 702 N N . PHE A 1 91 ? 12.432 -9.080 2.298 1.00 89.50 91 PHE A N 1
ATOM 703 C CA . PHE A 1 91 ? 12.187 -7.986 3.232 1.00 89.50 91 PHE A CA 1
ATOM 704 C C . PHE A 1 91 ? 10.773 -8.053 3.832 1.00 89.50 91 PHE A C 1
ATOM 706 O O . PHE A 1 91 ? 10.616 -7.861 5.034 1.00 89.50 91 PHE A O 1
ATOM 713 N N . LEU A 1 92 ? 9.754 -8.373 3.021 1.00 86.44 92 LEU A N 1
ATOM 714 C CA . LEU A 1 92 ? 8.382 -8.581 3.502 1.00 86.44 92 LEU A CA 1
ATOM 715 C C . LEU A 1 92 ? 8.298 -9.709 4.532 1.00 86.44 92 LEU A C 1
ATOM 717 O O . LEU A 1 92 ? 7.643 -9.531 5.550 1.00 86.44 92 LEU A O 1
ATOM 721 N N . GLU A 1 93 ? 8.964 -10.841 4.287 1.00 86.44 93 GLU A N 1
ATOM 722 C CA . GLU A 1 93 ? 8.978 -11.981 5.218 1.00 86.44 93 GLU A CA 1
ATOM 723 C C . GLU A 1 93 ? 9.600 -11.624 6.577 1.00 86.44 93 GLU A C 1
ATOM 725 O O . GLU A 1 93 ? 9.163 -12.131 7.606 1.00 86.44 93 GLU A O 1
ATOM 730 N N . GLU A 1 94 ? 10.578 -10.718 6.600 1.00 87.00 94 GLU A N 1
ATOM 731 C CA . GLU A 1 94 ? 11.221 -10.244 7.832 1.00 87.00 94 GLU A CA 1
ATOM 732 C C . GLU A 1 94 ? 10.388 -9.188 8.585 1.00 87.00 94 GLU A C 1
ATOM 734 O O . GLU A 1 94 ? 10.602 -8.974 9.777 1.00 87.00 94 GLU A O 1
ATOM 739 N N . THR A 1 95 ? 9.430 -8.532 7.917 1.00 82.94 95 THR A N 1
ATOM 740 C CA . THR A 1 95 ? 8.656 -7.389 8.451 1.00 82.94 95 THR A CA 1
ATOM 741 C C . THR A 1 95 ? 7.141 -7.618 8.472 1.00 82.94 95 THR A C 1
ATOM 743 O O . THR A 1 95 ? 6.363 -6.671 8.580 1.00 82.94 95 THR A O 1
ATOM 746 N N . THR A 1 96 ? 6.688 -8.876 8.432 1.00 74.56 96 THR A N 1
ATOM 747 C CA . THR A 1 96 ? 5.260 -9.233 8.294 1.00 74.56 96 THR A CA 1
ATOM 748 C C . THR A 1 96 ? 4.338 -8.679 9.382 1.00 74.56 96 THR A C 1
ATOM 750 O O . THR A 1 96 ? 3.128 -8.628 9.177 1.00 74.56 96 THR A O 1
ATOM 753 N N . SER A 1 97 ? 4.880 -8.320 10.550 1.00 77.25 97 SER A N 1
ATOM 754 C CA . SER A 1 97 ? 4.112 -7.782 11.677 1.00 77.25 97 SER A CA 1
ATOM 755 C C . SER A 1 97 ? 3.801 -6.292 11.573 1.00 77.25 97 SER A C 1
ATOM 757 O O . SER A 1 97 ? 2.926 -5.850 12.296 1.00 77.25 97 SER A O 1
ATOM 759 N N . SER A 1 98 ? 4.525 -5.538 10.740 1.00 83.44 98 SER A N 1
ATOM 760 C CA . SER A 1 98 ? 4.386 -4.078 10.594 1.00 83.44 98 SER A CA 1
ATOM 761 C C . SER A 1 98 ? 4.221 -3.637 9.138 1.00 83.44 98 SER A C 1
ATOM 763 O O . SER A 1 98 ? 4.015 -2.457 8.843 1.00 83.44 98 SER A O 1
ATOM 765 N N . LEU A 1 99 ? 4.317 -4.569 8.190 1.00 86.50 99 LEU A N 1
ATOM 766 C CA . LEU A 1 99 ? 4.158 -4.277 6.779 1.00 86.50 99 LEU A CA 1
ATOM 767 C C . LEU A 1 99 ? 3.379 -5.385 6.082 1.00 86.50 99 LEU A C 1
ATOM 769 O O . LEU A 1 99 ? 3.761 -6.556 6.090 1.00 86.50 99 LEU A O 1
ATOM 773 N N . ARG A 1 100 ? 2.307 -4.990 5.397 1.00 86.06 100 ARG A N 1
ATOM 774 C CA . ARG A 1 100 ? 1.583 -5.863 4.470 1.00 86.06 100 ARG A CA 1
ATOM 775 C C . ARG A 1 100 ? 1.544 -5.256 3.089 1.00 86.06 100 ARG A C 1
ATOM 777 O O . ARG A 1 100 ? 1.445 -4.045 2.935 1.00 86.06 100 ARG A O 1
ATOM 784 N N . LEU A 1 101 ? 1.605 -6.109 2.076 1.00 85.38 101 LEU A N 1
ATOM 785 C CA . LEU A 1 101 ? 1.559 -5.697 0.683 1.00 85.38 101 LEU A CA 1
ATOM 786 C C . LEU A 1 101 ? 0.339 -6.303 -0.001 1.00 85.38 101 LEU A C 1
ATOM 788 O O . LEU A 1 101 ? 0.200 -7.519 -0.045 1.00 85.38 101 LEU A O 1
ATOM 792 N N . VAL A 1 102 ? -0.461 -5.444 -0.621 1.00 83.94 102 VAL A N 1
ATOM 793 C CA . VAL A 1 102 ? -1.568 -5.810 -1.500 1.00 83.94 102 VAL A CA 1
ATOM 794 C C . VAL A 1 102 ? -1.173 -5.438 -2.919 1.00 83.94 102 VAL A C 1
ATOM 796 O O . VAL A 1 102 ? -0.932 -4.274 -3.255 1.00 83.94 102 VAL A O 1
ATOM 799 N N . GLN A 1 103 ? -1.062 -6.457 -3.761 1.00 79.44 103 GLN A N 1
ATOM 800 C CA . GLN A 1 103 ? -0.629 -6.315 -5.150 1.00 79.44 103 GLN A CA 1
ATOM 801 C C . GLN A 1 103 ? -1.820 -6.148 -6.093 1.00 79.44 103 GLN A C 1
ATOM 803 O O . GLN A 1 103 ? -2.973 -6.372 -5.726 1.00 79.44 103 GLN A O 1
ATOM 808 N N . ARG A 1 104 ? -1.545 -5.824 -7.361 1.00 69.31 104 ARG A N 1
ATOM 809 C CA . ARG A 1 104 ? -2.569 -5.563 -8.385 1.00 69.31 104 ARG A CA 1
ATOM 810 C C . ARG A 1 104 ? -3.644 -6.647 -8.494 1.00 69.31 104 ARG A C 1
ATOM 812 O O . ARG A 1 104 ? -4.803 -6.315 -8.713 1.00 69.31 104 ARG A O 1
ATOM 819 N N . PHE A 1 105 ? -3.282 -7.921 -8.371 1.00 64.44 105 PHE A N 1
ATOM 820 C CA . PHE A 1 105 ? -4.260 -9.012 -8.454 1.00 64.44 105 PHE A CA 1
ATOM 821 C C . PHE A 1 105 ? -5.177 -9.070 -7.239 1.00 64.44 105 PHE A C 1
ATOM 823 O O . PHE A 1 105 ? -6.368 -9.328 -7.380 1.00 64.44 105 PHE A O 1
ATOM 830 N N . GLU A 1 106 ? -4.643 -8.787 -6.058 1.00 65.19 106 GLU A N 1
ATOM 831 C CA . GLU A 1 106 ? -5.451 -8.693 -4.849 1.00 65.19 106 GLU A CA 1
ATOM 832 C C . GLU A 1 106 ? -6.339 -7.454 -4.887 1.00 65.19 106 GLU A C 1
ATOM 834 O O . GLU A 1 106 ? -7.514 -7.558 -4.561 1.00 65.19 106 GLU A O 1
ATOM 839 N N . LEU A 1 107 ? -5.846 -6.334 -5.428 1.00 62.78 107 LEU A N 1
ATOM 840 C CA . LEU A 1 107 ? -6.672 -5.158 -5.706 1.00 62.78 107 LEU A CA 1
ATOM 841 C C . LEU A 1 107 ? -7.819 -5.469 -6.665 1.00 62.78 107 LEU A C 1
ATOM 843 O O . LEU A 1 107 ? -8.936 -5.032 -6.433 1.00 62.78 107 LEU A O 1
ATOM 847 N N . GLN A 1 108 ? -7.577 -6.238 -7.728 1.00 61.41 108 GLN A N 1
ATOM 848 C CA . GLN A 1 108 ? -8.644 -6.659 -8.640 1.00 61.41 108 GLN A CA 1
ATOM 849 C C . GLN A 1 108 ? -9.692 -7.521 -7.929 1.00 61.41 108 GLN A C 1
ATOM 851 O O . GLN A 1 108 ? -10.877 -7.371 -8.203 1.00 61.41 108 GLN A O 1
ATOM 856 N N . ARG A 1 109 ? -9.279 -8.366 -6.976 1.00 57.03 109 ARG A N 1
ATOM 857 C CA . ARG A 1 109 ? -10.196 -9.128 -6.113 1.00 57.03 109 ARG A CA 1
ATOM 858 C C . ARG A 1 109 ? -10.904 -8.256 -5.074 1.00 57.03 109 ARG A C 1
ATOM 860 O O . ARG A 1 109 ? -12.037 -8.550 -4.720 1.00 57.03 109 ARG A O 1
ATOM 867 N N . TRP A 1 110 ? -10.275 -7.180 -4.607 1.00 58.59 110 TRP A N 1
ATOM 868 C CA . TRP A 1 110 ? -10.895 -6.195 -3.715 1.00 58.59 110 TRP A CA 1
ATOM 869 C C . TRP A 1 110 ? -11.954 -5.375 -4.448 1.00 58.59 110 TRP A C 1
ATOM 871 O O . TRP A 1 110 ? -13.064 -5.212 -3.954 1.00 58.59 110 TRP A O 1
ATOM 881 N N . VAL A 1 111 ? -11.642 -4.934 -5.667 1.00 49.09 111 VAL A N 1
ATOM 882 C CA . VAL A 1 111 ? -12.587 -4.268 -6.571 1.00 49.09 111 VAL A CA 1
ATOM 883 C C . VAL A 1 111 ? -13.719 -5.225 -6.979 1.00 49.09 111 VAL A C 1
ATOM 885 O O . VAL A 1 111 ? -14.846 -4.778 -7.163 1.00 49.09 111 VAL A O 1
ATOM 888 N N . ALA A 1 112 ? -13.451 -6.535 -7.047 1.00 46.88 112 ALA A N 1
ATOM 889 C CA . ALA A 1 112 ? -14.431 -7.588 -7.332 1.00 46.88 112 ALA A CA 1
ATOM 890 C C . ALA A 1 112 ? -15.086 -8.234 -6.085 1.00 46.88 112 ALA A C 1
ATOM 892 O O . ALA A 1 112 ? -15.734 -9.263 -6.234 1.00 46.88 112 ALA A O 1
ATOM 893 N N . TRP A 1 113 ? -14.973 -7.616 -4.898 1.00 55.94 113 TRP A N 1
ATOM 894 C CA . TRP A 1 113 ? -15.708 -7.954 -3.664 1.00 55.94 113 TRP A CA 1
ATOM 895 C C . TRP A 1 113 ? -15.548 -9.394 -3.143 1.00 55.94 113 TRP A C 1
ATOM 897 O O . TRP A 1 113 ? -16.470 -10.182 -3.294 1.00 55.94 113 TRP A O 1
ATOM 907 N N . GLU A 1 114 ? -14.453 -9.730 -2.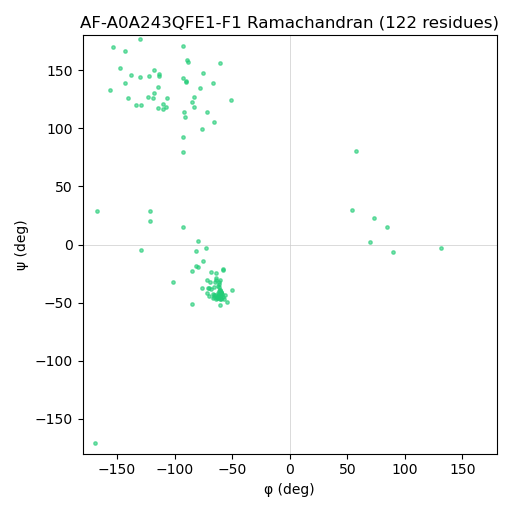436 1.00 46.53 114 GLU A N 1
ATOM 908 C CA . GLU A 1 114 ? -14.446 -10.921 -1.544 1.00 46.53 114 GLU A CA 1
ATOM 909 C C . GLU A 1 114 ? -13.251 -11.043 -0.564 1.00 46.53 114 GLU A C 1
ATOM 911 O O . GLU A 1 114 ? -12.853 -12.145 -0.191 1.00 46.53 114 GLU A O 1
ATOM 916 N N . VAL A 1 115 ? -12.631 -9.940 -0.119 1.00 48.09 115 VAL A N 1
ATOM 917 C CA . VAL A 1 115 ? -11.567 -10.013 0.907 1.00 48.09 115 VAL A CA 1
ATOM 918 C C . VAL A 1 115 ? -11.857 -9.030 2.043 1.00 48.09 115 VAL A C 1
ATOM 920 O O . VAL A 1 115 ? -11.926 -7.824 1.791 1.00 48.09 115 VAL A O 1
ATOM 923 N N . PRO A 1 116 ? -12.020 -9.495 3.296 1.00 51.03 116 PRO A N 1
ATOM 924 C CA . PRO A 1 116 ? -12.187 -8.610 4.439 1.00 51.03 116 PRO A CA 1
ATOM 925 C C . PRO A 1 116 ? -10.908 -7.796 4.670 1.00 51.03 116 PRO A C 1
ATOM 927 O O . PRO A 1 116 ? -9.911 -8.286 5.187 1.00 51.03 116 PRO A O 1
ATOM 930 N N . LEU A 1 117 ? -10.947 -6.510 4.320 1.00 51.78 117 LEU A N 1
ATOM 931 C CA . LEU A 1 117 ? -9.841 -5.558 4.502 1.00 51.78 117 LEU A CA 1
ATOM 932 C C . LEU A 1 117 ? -9.398 -5.435 5.978 1.00 51.78 117 LEU A C 1
ATOM 934 O O . LEU A 1 117 ? -8.262 -5.072 6.265 1.00 51.78 117 LEU A O 1
ATOM 938 N N . ARG A 1 118 ? -10.285 -5.803 6.915 1.00 46.47 118 ARG A N 1
ATOM 939 C CA . ARG A 1 118 ? -9.992 -5.946 8.346 1.00 46.47 118 ARG A CA 1
ATOM 940 C C . ARG A 1 118 ? -8.848 -6.928 8.599 1.00 46.47 118 ARG A C 1
ATOM 942 O O . ARG A 1 118 ? -7.957 -6.602 9.367 1.00 46.47 118 ARG A O 1
ATOM 949 N N . ASP A 1 119 ? -8.823 -8.075 7.929 1.00 53.44 119 ASP A N 1
ATOM 950 C CA . ASP A 1 119 ? -7.784 -9.091 8.150 1.00 53.44 119 ASP A CA 1
ATOM 951 C C . ASP A 1 119 ? -6.405 -8.611 7.662 1.00 53.44 119 ASP A C 1
ATOM 953 O O . ASP A 1 119 ? -5.367 -9.070 8.137 1.00 53.44 119 ASP A O 1
ATOM 957 N N . ALA A 1 120 ? -6.392 -7.652 6.728 1.00 53.88 120 ALA A N 1
ATOM 958 C CA . ALA A 1 120 ? -5.181 -7.006 6.232 1.00 53.88 120 ALA A CA 1
ATOM 959 C C . ALA A 1 120 ? -4.715 -5.826 7.106 1.00 53.88 120 ALA A C 1
ATOM 961 O O . ALA A 1 120 ? -3.536 -5.492 7.059 1.00 53.88 120 ALA A O 1
ATOM 962 N N . LEU A 1 121 ? -5.607 -5.206 7.887 1.00 52.75 121 LEU A N 1
ATOM 963 C CA . LEU A 1 121 ? -5.291 -4.049 8.738 1.00 52.75 121 LEU A CA 1
ATOM 964 C C . LEU A 1 121 ? -5.108 -4.398 10.221 1.00 52.75 121 LEU A C 1
ATOM 966 O O . LEU A 1 121 ? -4.308 -3.761 10.884 1.00 52.75 121 LEU A O 1
ATOM 970 N N . VAL A 1 122 ? -5.816 -5.402 10.747 1.00 50.25 122 VAL A N 1
ATOM 971 C CA . VAL A 1 122 ? -5.771 -5.795 12.174 1.00 50.25 122 VAL A CA 1
ATOM 972 C C . VAL A 1 122 ? -4.487 -6.553 12.535 1.00 50.25 122 VAL A C 1
ATOM 974 O O . VAL A 1 122 ? -4.172 -6.738 13.705 1.00 50.25 122 VAL A O 1
ATOM 977 N N . ALA A 1 123 ? -3.740 -7.012 11.534 1.00 42.88 123 ALA A N 1
ATOM 978 C CA . ALA A 1 123 ? -2.539 -7.818 11.714 1.00 42.88 123 ALA A CA 1
ATOM 979 C C . ALA A 1 123 ? -1.289 -7.171 11.090 1.00 42.88 123 ALA A C 1
ATOM 981 O O . ALA A 1 123 ? -0.405 -7.897 10.624 1.00 4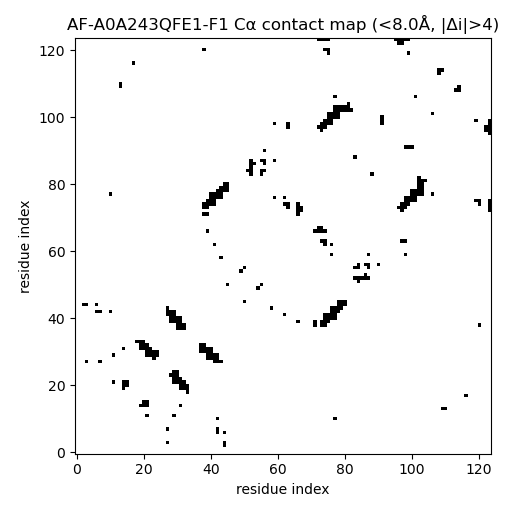2.88 123 ALA A O 1
ATOM 982 N N . ALA A 1 124 ? -1.274 -5.837 11.033 1.00 42.78 124 ALA A N 1
ATOM 983 C CA . ALA A 1 124 ? -0.138 -4.980 10.706 1.00 42.78 124 ALA A CA 1
ATOM 984 C C . ALA A 1 124 ? 0.046 -3.938 11.820 1.00 42.78 124 ALA A C 1
ATOM 986 O O . ALA A 1 124 ? -0.942 -3.664 12.539 1.00 42.78 124 ALA A O 1
#

Radius of gyration: 13.42 Å; Cα contacts (8 Å, |Δi|>4): 179; chains: 1; bounding box: 33×25×33 Å

Sequence (124 aa):
QAEQHEFDDAVRQALQHSGFQAILREPRVLEVSRSGETGLVFCANVQRPGRDEATDVRVLLTALRLAEAGGFPGVLVISNLKYVSRPAYRFLEETTSSLRLVQRFELQRWVAWEVPLRDALVAA